Protein AF-A0A357ANB6-F1 (afdb_monomer)

Sequence (44 aa):
MALKIVYKICCGIDVHKNFVVACIASTNNQGVTTYKSHRFSTYT

Secondary structure (DSSP, 8-state):
-PPP--SSEEEEEEE-SSEEEEEEEEE-TTSPEEEEEEEEES--

Mean predicted aligned error: 5.41 Å

Solvent-accessible surface area (backbone atoms only — not comparable to full-atom values): 2833 Å² total; per-residue (Å²): 139,81,91,74,84,86,53,58,62,49,75,50,75,49,81,52,96,65,29,36,38,41,35,39,38,41,40,49,98,87,70,53,71,46,77,50,72,50,80,42,67,63,80,122

Nearest PDB structures (foldseek):
  6ey4-assembly1_A-2  TM=8.450E-01  e=2.818E-01  Flavobacterium johnsoniae
  5w8m-assembly3_C  TM=8.838E-01  e=9.974E-01  Thermochaetoides thermophila
  3imx-assembly1_A  TM=6.858E-01  e=6.163E-01  Homo sapiens
  7t79-assembly2_B  TM=5.884E-01  e=1.059E+00  Homo sapiens
  7fds-assembly1_A  TM=6.430E-01  e=3.130E+00  Mycobacterium tuberculosis H37Rv

Structure (mmCIF, N/CA/C/O backbone):
data_AF-A0A357ANB6-F1
#
_entry.id   AF-A0A357ANB6-F1
#
loop_
_atom_site.group_PDB
_atom_site.id
_atom_site.type_symbol
_atom_site.label_atom_id
_atom_site.label_alt_id
_atom_site.label_comp_id
_atom_site.label_asym_id
_atom_site.label_entity_id
_atom_site.label_seq_id
_atom_site.pdbx_PDB_ins_code
_atom_site.Cartn_x
_atom_site.Cartn_y
_atom_site.Cartn_z
_atom_site.occupancy
_atom_site.B_iso_or_equiv
_atom_site.auth_seq_id
_atom_site.auth_comp_id
_atom_site.auth_asym_id
_atom_site.auth_atom_id
_atom_site.pdbx_PDB_model_num
ATOM 1 N N . MET A 1 1 ? -20.217 6.849 -3.494 1.00 43.78 1 MET A N 1
ATOM 2 C CA . MET A 1 1 ? -19.876 5.875 -2.431 1.00 43.78 1 MET A CA 1
ATOM 3 C C . MET A 1 1 ? -18.404 6.022 -2.097 1.00 43.78 1 MET A C 1
ATOM 5 O O . MET A 1 1 ? -17.608 6.062 -3.022 1.00 43.78 1 MET A O 1
ATOM 9 N N . ALA A 1 2 ? -18.058 6.170 -0.817 1.00 67.75 2 ALA A N 1
ATOM 10 C CA . ALA A 1 2 ? -16.670 6.257 -0.362 1.00 67.75 2 ALA A CA 1
ATOM 11 C C . ALA A 1 2 ? -16.164 4.865 0.041 1.00 67.75 2 ALA A C 1
ATOM 13 O O . ALA A 1 2 ? -16.916 4.079 0.622 1.00 67.75 2 ALA A O 1
ATOM 14 N N . LEU A 1 3 ? -14.903 4.562 -0.269 1.00 68.94 3 LEU A N 1
ATOM 15 C CA . LEU A 1 3 ? -14.245 3.333 0.168 1.00 68.94 3 LEU A CA 1
ATOM 16 C C . LEU A 1 3 ? -14.168 3.318 1.698 1.00 68.94 3 LEU A C 1
ATOM 18 O O . LEU A 1 3 ? -13.593 4.215 2.312 1.00 68.94 3 LEU A O 1
ATOM 22 N N . LYS A 1 4 ? -14.772 2.299 2.311 1.00 73.31 4 LYS A N 1
ATOM 23 C CA . LYS A 1 4 ? -14.725 2.075 3.755 1.00 73.31 4 LYS A CA 1
ATOM 24 C C . LYS A 1 4 ? -13.637 1.054 4.061 1.00 73.31 4 LYS A C 1
ATOM 26 O O . LYS A 1 4 ? -13.679 -0.065 3.559 1.00 73.31 4 LYS A O 1
ATOM 31 N N . ILE A 1 5 ? -12.693 1.425 4.918 1.00 73.06 5 ILE A N 1
ATOM 32 C CA . ILE A 1 5 ? -11.693 0.507 5.464 1.00 73.06 5 ILE A CA 1
ATOM 33 C C . ILE A 1 5 ? -12.413 -0.420 6.457 1.00 73.06 5 ILE A C 1
ATOM 35 O O . ILE A 1 5 ? -12.815 0.005 7.538 1.00 73.06 5 ILE A O 1
ATOM 39 N N . VAL A 1 6 ? -12.664 -1.668 6.048 1.00 78.12 6 VAL A N 1
ATOM 40 C CA . VAL A 1 6 ? -13.379 -2.676 6.863 1.00 78.12 6 VAL A CA 1
ATOM 41 C C . VAL A 1 6 ? -12.439 -3.359 7.862 1.00 78.12 6 VAL A C 1
ATOM 43 O O . VAL A 1 6 ? -12.862 -3.747 8.948 1.00 78.12 6 VAL A O 1
ATOM 46 N N . TYR A 1 7 ? -11.155 -3.467 7.517 1.00 81.94 7 TYR A N 1
ATOM 47 C CA . TYR A 1 7 ? -10.132 -4.130 8.324 1.00 81.94 7 TYR A CA 1
ATOM 48 C C . TYR A 1 7 ? -9.178 -3.115 8.945 1.00 81.94 7 TYR A C 1
ATOM 50 O O . TYR A 1 7 ? -8.827 -2.130 8.307 1.00 81.94 7 TYR A O 1
ATOM 58 N N . LYS A 1 8 ? -8.710 -3.382 10.174 1.00 83.12 8 LYS A N 1
ATOM 59 C CA . LYS A 1 8 ? -7.787 -2.488 10.902 1.00 83.12 8 LYS A CA 1
ATOM 60 C C . LYS A 1 8 ? -6.521 -2.153 10.112 1.00 83.12 8 LYS A C 1
ATOM 62 O O . LYS A 1 8 ? -5.941 -1.101 10.330 1.00 83.12 8 LYS A O 1
ATOM 67 N N . ILE A 1 9 ? -6.082 -3.041 9.224 1.00 87.56 9 ILE A N 1
ATOM 68 C CA . ILE A 1 9 ? -4.972 -2.789 8.308 1.00 87.56 9 ILE A CA 1
ATOM 69 C C . ILE A 1 9 ? -5.489 -2.977 6.887 1.00 87.56 9 ILE A C 1
ATOM 71 O O . ILE A 1 9 ? -6.119 -3.990 6.585 1.00 87.56 9 ILE A O 1
ATOM 75 N N . CYS A 1 10 ? -5.200 -2.015 6.018 1.00 90.12 10 CYS A N 1
ATOM 76 C CA . CYS A 1 10 ? -5.404 -2.144 4.582 1.00 90.12 10 CYS A CA 1
ATOM 77 C C . CYS A 1 10 ? -4.149 -1.693 3.832 1.00 90.12 10 CYS A C 1
ATOM 79 O O . CYS A 1 10 ? -3.406 -0.827 4.295 1.00 90.12 10 CYS A O 1
ATOM 81 N N . CYS A 1 11 ? -3.893 -2.301 2.679 1.00 90.69 11 CYS A N 1
ATOM 82 C CA . CYS A 1 11 ? -2.803 -1.917 1.797 1.00 90.69 11 CYS A CA 1
ATOM 83 C C . CYS A 1 11 ? -3.338 -1.638 0.392 1.00 90.69 11 CYS A C 1
ATOM 85 O O . CYS A 1 11 ? -4.275 -2.285 -0.074 1.00 90.69 11 CYS A O 1
ATOM 87 N N . GLY A 1 12 ? -2.744 -0.649 -0.263 1.00 90.94 12 GLY A N 1
ATOM 88 C CA . GLY A 1 12 ? -2.980 -0.315 -1.658 1.00 90.94 12 GLY A CA 1
ATOM 89 C C . GLY A 1 12 ? -1.643 -0.242 -2.375 1.00 90.94 12 GLY A C 1
ATOM 90 O O . GLY A 1 12 ? -0.674 0.289 -1.831 1.00 90.94 12 GLY A O 1
ATOM 91 N N . ILE A 1 13 ? -1.582 -0.799 -3.577 1.00 93.38 13 ILE A N 1
ATOM 92 C CA . ILE A 1 13 ? -0.395 -0.745 -4.425 1.00 93.38 13 ILE A CA 1
ATOM 93 C C . ILE A 1 13 ? -0.821 -0.148 -5.756 1.00 93.38 13 ILE A C 1
ATOM 95 O O . ILE A 1 13 ? -1.796 -0.601 -6.353 1.00 93.38 13 ILE A O 1
ATOM 99 N N . ASP A 1 14 ? -0.084 0.860 -6.199 1.00 93.25 14 ASP A N 1
ATOM 100 C CA . ASP A 1 14 ? -0.259 1.506 -7.490 1.00 93.25 14 ASP A CA 1
ATOM 101 C C . ASP A 1 14 ? 1.000 1.284 -8.336 1.00 93.25 14 ASP A C 1
ATOM 103 O O . ASP A 1 14 ? 2.114 1.670 -7.959 1.00 93.25 14 ASP A O 1
ATOM 107 N N . VAL A 1 15 ? 0.831 0.590 -9.459 1.00 91.31 15 VAL A N 1
ATOM 1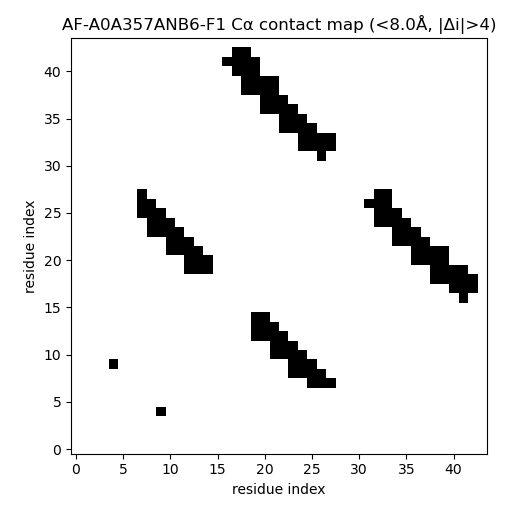08 C CA . VAL A 1 15 ? 1.925 0.114 -10.307 1.00 91.31 15 VAL A CA 1
ATOM 109 C C . VAL A 1 15 ? 1.999 0.977 -11.555 1.00 91.31 15 VAL A C 1
ATOM 111 O O . VAL A 1 15 ? 1.089 0.987 -12.380 1.00 91.31 15 VAL A O 1
ATOM 114 N N . HIS A 1 16 ? 3.131 1.649 -11.724 1.00 90.31 16 HIS A N 1
ATOM 115 C CA . HIS A 1 16 ? 3.474 2.371 -12.938 1.00 90.31 16 HIS A CA 1
ATOM 116 C C . HIS A 1 16 ? 4.574 1.621 -13.684 1.00 90.31 16 HIS A C 1
ATOM 118 O O . HIS A 1 16 ? 5.272 0.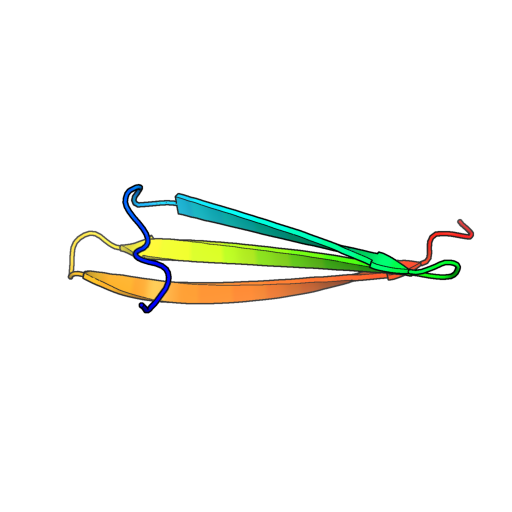771 -13.132 1.00 90.31 16 HIS A O 1
ATOM 124 N N . LYS A 1 17 ? 4.788 1.982 -14.950 1.00 89.69 17 LYS A N 1
ATOM 125 C CA . LYS A 1 17 ? 5.819 1.358 -15.790 1.00 89.69 17 LYS A CA 1
ATOM 126 C C . LYS A 1 17 ? 7.224 1.406 -15.160 1.00 89.69 17 LYS A C 1
ATOM 128 O O . LYS A 1 17 ? 7.986 0.455 -15.293 1.00 89.69 17 LYS A O 1
ATOM 133 N N . ASN A 1 18 ? 7.546 2.489 -14.448 1.00 92.25 18 ASN A N 1
ATOM 134 C CA . ASN A 1 18 ? 8.892 2.762 -13.932 1.00 92.25 18 ASN A CA 1
ATOM 135 C C . ASN A 1 18 ? 9.008 2.738 -12.400 1.00 92.25 18 ASN A C 1
ATOM 137 O O . ASN A 1 18 ? 10.109 2.873 -11.867 1.00 92.25 18 ASN A O 1
ATOM 141 N N . PHE A 1 19 ? 7.894 2.627 -11.680 1.00 92.25 19 PHE A N 1
ATOM 142 C CA . PHE A 1 19 ? 7.898 2.664 -10.223 1.00 92.25 19 PHE A CA 1
ATOM 143 C C . PHE A 1 19 ? 6.630 2.035 -9.651 1.00 92.25 19 PHE A C 1
ATOM 145 O O . PHE A 1 19 ? 5.577 2.023 -10.283 1.00 92.25 19 PHE A O 1
ATOM 152 N N . VAL A 1 20 ? 6.734 1.552 -8.420 1.00 93.81 20 VAL A N 1
ATOM 153 C CA . VAL A 1 20 ? 5.607 1.060 -7.628 1.00 93.81 20 VAL A CA 1
ATOM 154 C C . VAL A 1 20 ? 5.432 1.974 -6.427 1.00 93.81 20 VAL A C 1
ATOM 156 O O . VAL A 1 20 ? 6.402 2.293 -5.738 1.00 93.81 20 VAL A O 1
ATOM 159 N N . VAL A 1 21 ? 4.202 2.393 -6.154 1.00 94.31 21 VAL A N 1
ATOM 160 C CA . VAL A 1 21 ? 3.847 3.094 -4.918 1.00 94.31 21 VAL A CA 1
ATOM 161 C C . VAL A 1 21 ? 3.049 2.136 -4.048 1.00 94.31 21 VAL A C 1
ATOM 163 O O . VAL A 1 21 ? 2.001 1.653 -4.460 1.00 94.31 21 VAL A O 1
ATOM 166 N N . ALA A 1 22 ? 3.526 1.861 -2.838 1.00 94.25 22 ALA A N 1
ATOM 167 C CA . ALA A 1 22 ? 2.786 1.088 -1.848 1.00 94.25 22 ALA A CA 1
ATOM 168 C C . ALA A 1 22 ? 2.325 2.013 -0.721 1.00 94.25 22 ALA A C 1
ATOM 170 O O . ALA A 1 22 ? 3.118 2.789 -0.191 1.00 94.25 22 ALA A O 1
ATOM 171 N N . CYS A 1 23 ? 1.058 1.913 -0.339 1.00 93.88 23 CYS A N 1
ATOM 172 C CA . CYS A 1 23 ? 0.459 2.614 0.787 1.00 93.88 23 CYS A CA 1
ATOM 173 C C . CYS A 1 23 ? -0.111 1.593 1.771 1.00 93.88 23 CYS A C 1
ATOM 175 O O . CYS A 1 23 ? -0.839 0.682 1.380 1.00 93.88 23 CYS A O 1
ATOM 177 N N . ILE A 1 24 ? 0.210 1.748 3.049 1.00 92.69 24 ILE A N 1
ATOM 178 C CA . ILE A 1 24 ? -0.346 0.956 4.142 1.00 92.69 24 ILE A CA 1
ATOM 179 C C . ILE A 1 24 ? -1.125 1.910 5.033 1.00 92.69 24 ILE A C 1
ATOM 181 O O . ILE A 1 24 ? -0.546 2.857 5.567 1.00 92.69 24 ILE A O 1
ATOM 185 N N . ALA A 1 25 ? -2.415 1.645 5.215 1.00 91.62 25 ALA A N 1
ATOM 186 C CA . ALA A 1 25 ? -3.202 2.295 6.246 1.00 91.62 25 ALA A CA 1
ATOM 187 C C . ALA A 1 25 ? -3.379 1.351 7.437 1.00 91.62 25 ALA A C 1
ATOM 189 O O . ALA A 1 25 ? -3.784 0.199 7.273 1.00 91.62 25 ALA A O 1
ATOM 190 N N . SER A 1 26 ? -3.079 1.842 8.635 1.00 91.38 26 SER A N 1
ATOM 191 C CA . SER A 1 26 ? -3.233 1.105 9.887 1.00 91.38 26 SER A CA 1
ATOM 192 C C . SER A 1 26 ? -4.047 1.927 10.874 1.00 91.38 26 SER A C 1
ATOM 194 O O . SER A 1 26 ? -3.673 3.049 11.228 1.00 91.38 26 SER A O 1
ATOM 196 N N . THR A 1 27 ? -5.169 1.366 11.305 1.00 90.62 27 THR A N 1
ATOM 197 C CA . THR A 1 27 ? -6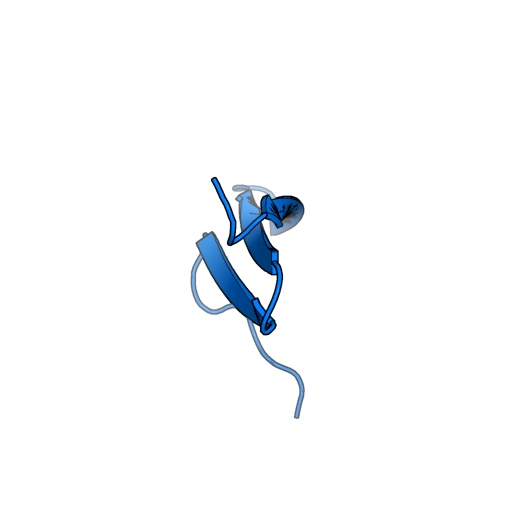.076 1.925 12.299 1.00 90.62 27 THR A CA 1
ATOM 198 C C . THR A 1 27 ? -5.728 1.362 13.671 1.00 90.62 27 THR A C 1
ATOM 200 O O . THR A 1 27 ? -5.787 0.151 13.903 1.00 90.62 27 THR A O 1
ATOM 203 N N . ASN A 1 28 ? -5.358 2.245 14.596 1.00 86.75 28 ASN A N 1
ATOM 204 C CA . ASN A 1 28 ? -5.015 1.864 15.962 1.00 86.75 28 ASN A CA 1
ATOM 205 C C . ASN A 1 28 ? -6.271 1.546 16.806 1.00 86.75 28 ASN A C 1
ATOM 207 O O . ASN A 1 28 ? -7.410 1.745 16.384 1.00 86.75 28 ASN A O 1
ATOM 211 N N . ASN A 1 29 ? -6.070 1.077 18.042 1.00 85.62 29 ASN A N 1
ATOM 212 C CA . ASN A 1 29 ? -7.169 0.745 18.959 1.00 85.62 29 ASN A CA 1
ATOM 213 C C . ASN A 1 29 ? -8.008 1.958 19.417 1.00 85.62 29 ASN A C 1
ATOM 215 O O . ASN A 1 29 ? -9.064 1.762 20.008 1.00 85.62 29 ASN A O 1
ATOM 219 N N . GLN A 1 30 ? -7.556 3.186 19.149 1.00 88.12 30 GLN A N 1
ATOM 220 C CA . GLN A 1 30 ? -8.274 4.435 19.429 1.00 88.12 30 GLN A CA 1
ATOM 221 C C . GLN A 1 30 ? -9.079 4.921 18.207 1.00 88.12 30 GLN A C 1
ATOM 223 O O . GLN A 1 30 ? -9.676 5.991 18.251 1.00 88.12 30 GLN A O 1
ATOM 228 N N . GLY A 1 31 ? -9.092 4.158 17.105 1.00 83.38 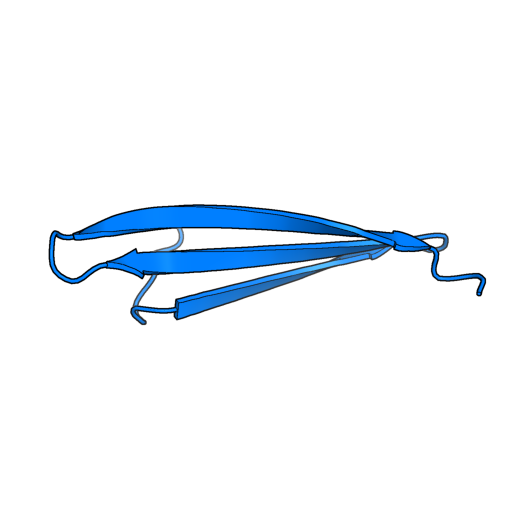31 GLY A N 1
ATOM 229 C CA . GLY A 1 31 ? -9.803 4.509 15.873 1.00 83.38 31 GLY A CA 1
ATOM 230 C C 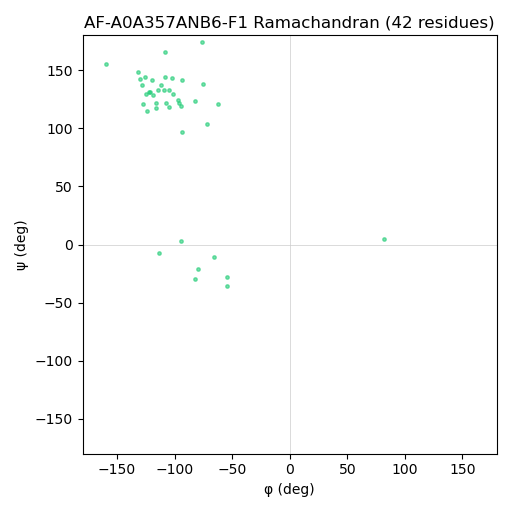. GLY A 1 31 ? -9.054 5.486 14.961 1.00 83.38 31 GLY A C 1
ATOM 231 O O . GLY A 1 31 ? -9.587 5.883 13.926 1.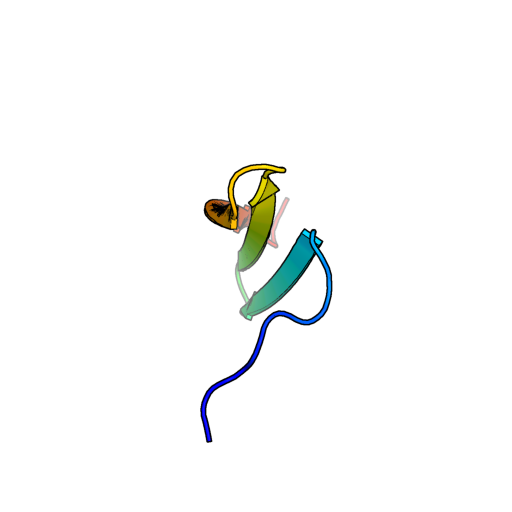00 83.38 31 GLY A O 1
ATOM 232 N N . VAL A 1 32 ? -7.813 5.857 15.291 1.00 87.56 32 VAL A N 1
ATOM 233 C CA . VAL A 1 32 ? -6.992 6.742 14.456 1.00 87.56 32 VAL A CA 1
ATOM 234 C C . VAL A 1 32 ? -6.335 5.925 13.353 1.00 87.56 32 VAL A C 1
ATOM 236 O O . VAL A 1 32 ? -5.609 4.968 13.626 1.00 87.56 32 VAL A O 1
ATOM 239 N N . THR A 1 33 ? -6.576 6.316 12.101 1.00 89.12 33 THR A N 1
ATOM 240 C CA . THR A 1 33 ? -5.974 5.677 10.926 1.00 89.12 33 THR A CA 1
ATOM 241 C C . THR A 1 33 ? -4.742 6.449 10.486 1.00 89.12 33 THR A C 1
ATOM 243 O O . THR A 1 33 ? -4.813 7.633 10.171 1.00 89.12 33 THR A O 1
ATOM 246 N N . THR A 1 34 ? -3.609 5.762 10.464 1.00 91.50 34 THR A N 1
ATOM 247 C CA . THR A 1 34 ? -2.326 6.278 9.983 1.00 91.50 34 THR A CA 1
ATOM 248 C C . THR A 1 34 ? -2.049 5.741 8.591 1.00 91.50 34 THR A C 1
ATOM 250 O O . THR A 1 34 ? -2.371 4.590 8.313 1.00 91.50 34 THR A O 1
ATOM 253 N N . TYR A 1 35 ? -1.443 6.557 7.731 1.00 91.31 35 TYR A N 1
ATOM 254 C CA . TYR A 1 35 ? -1.086 6.181 6.366 1.00 91.31 35 TYR A CA 1
ATOM 255 C C . TYR A 1 35 ? 0.425 6.269 6.198 1.00 91.31 35 TYR A C 1
ATOM 257 O O . TYR A 1 35 ? 1.033 7.293 6.510 1.00 91.31 35 TYR A O 1
ATOM 265 N N . LYS A 1 36 ? 1.032 5.198 5.696 1.00 93.19 36 LYS A N 1
ATOM 266 C CA . LYS A 1 36 ? 2.454 5.139 5.370 1.00 93.19 36 LYS A CA 1
ATOM 267 C 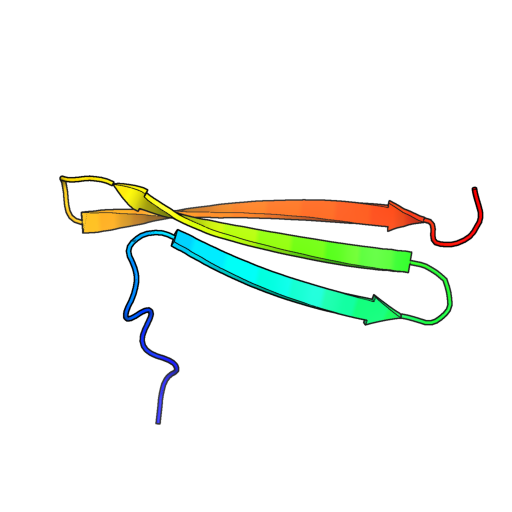C . LYS A 1 36 ? 2.607 4.736 3.914 1.00 93.19 36 LYS A C 1
ATOM 269 O O . LYS A 1 36 ? 2.266 3.615 3.547 1.00 93.19 36 LYS A O 1
ATOM 274 N N . SER A 1 37 ? 3.138 5.639 3.097 1.00 93.31 37 SER A N 1
ATOM 275 C CA . SER A 1 37 ? 3.399 5.394 1.680 1.00 93.31 37 SER A CA 1
ATOM 276 C C . SER A 1 37 ? 4.892 5.353 1.381 1.00 93.31 37 SER A C 1
ATOM 278 O O . SER A 1 37 ? 5.641 6.208 1.851 1.00 93.31 37 SER A O 1
ATOM 280 N N . HIS A 1 38 ? 5.315 4.400 0.557 1.00 94.19 38 HIS A N 1
ATOM 281 C CA . HIS A 1 38 ? 6.670 4.315 0.024 1.00 94.19 38 HIS A CA 1
ATOM 282 C C . HIS A 1 38 ? 6.646 4.124 -1.491 1.00 94.19 38 HIS A C 1
ATOM 284 O O . HIS A 1 38 ? 5.802 3.407 -2.028 1.00 94.19 38 HIS A O 1
ATOM 290 N N . ARG A 1 39 ? 7.599 4.768 -2.171 1.00 93.25 39 ARG A N 1
ATOM 291 C CA . ARG A 1 39 ? 7.836 4.616 -3.608 1.00 93.25 39 ARG A CA 1
ATOM 292 C C . ARG A 1 39 ? 9.077 3.763 -3.834 1.00 93.25 39 ARG A C 1
ATOM 294 O O . ARG A 1 39 ? 10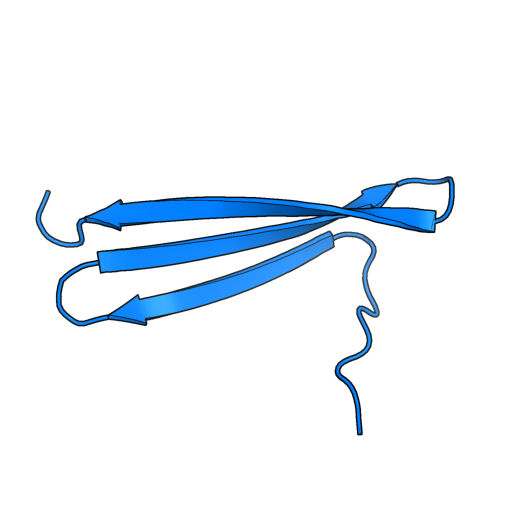.126 4.038 -3.259 1.00 93.25 39 ARG A O 1
ATOM 301 N N . PHE A 1 40 ? 8.952 2.798 -4.728 1.00 92.25 40 PHE A N 1
ATOM 302 C CA . PHE A 1 40 ? 10.000 1.883 -5.152 1.00 92.25 40 PHE A CA 1
ATOM 303 C C . PHE A 1 40 ? 10.239 2.058 -6.654 1.00 92.25 40 PHE A C 1
ATOM 305 O O . PHE A 1 40 ? 9.288 2.267 -7.405 1.00 92.25 40 PHE A O 1
ATOM 312 N N . SER A 1 41 ? 11.493 1.992 -7.101 1.00 89.31 41 SER A N 1
ATOM 313 C CA . SER A 1 41 ? 11.810 1.881 -8.533 1.00 89.31 41 SER A CA 1
ATOM 314 C C . SER A 1 41 ? 11.529 0.451 -8.994 1.00 89.31 41 SER A C 1
ATOM 316 O O . SER A 1 41 ? 11.849 -0.483 -8.264 1.00 89.31 41 SER A O 1
ATOM 318 N N . THR A 1 42 ? 10.938 0.260 -10.178 1.00 82.56 42 THR A N 1
ATOM 319 C CA . THR A 1 42 ? 10.796 -1.089 -10.771 1.00 82.56 42 THR A CA 1
ATOM 320 C C . THR A 1 42 ? 12.081 -1.573 -11.431 1.00 82.56 42 THR A C 1
ATOM 322 O O . THR A 1 42 ? 12.262 -2.771 -11.610 1.00 82.56 42 THR A O 1
ATOM 325 N N . TYR A 1 43 ? 12.970 -0.647 -11.787 1.00 77.75 43 TYR A N 1
ATOM 326 C CA . TYR A 1 43 ? 14.300 -0.948 -12.294 1.00 77.75 43 TYR A CA 1
ATOM 327 C C . TYR A 1 43 ? 15.264 -0.940 -11.105 1.00 77.75 43 TYR A C 1
ATOM 329 O O . TYR A 1 43 ? 15.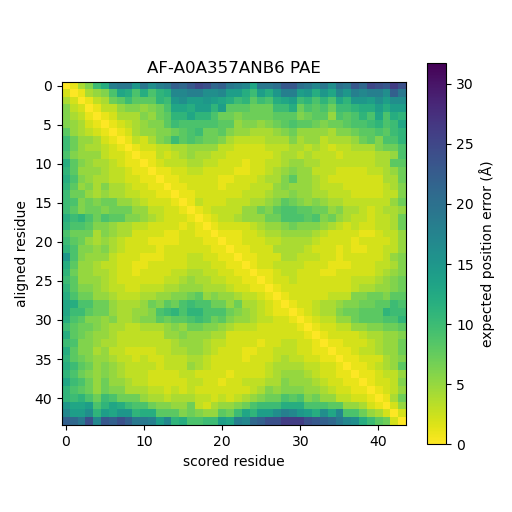671 0.128 -10.634 1.00 77.75 43 TYR A O 1
ATOM 337 N N . THR A 1 44 ? 15.546 -2.116 -10.557 1.00 61.72 44 THR A N 1
ATOM 338 C CA . THR A 1 44 ? 16.603 -2.399 -9.575 1.00 61.72 44 THR A CA 1
ATOM 339 C C . THR A 1 44 ? 17.112 -3.804 -9.841 1.00 61.72 44 THR A C 1
ATOM 341 O O . THR A 1 44 ? 16.264 -4.666 -10.162 1.00 61.72 44 THR A O 1
#

pLDDT: mean 86.26, std 10.16, range [43.78, 94.31]

Radius of gyration: 12.89 Å; Cα contacts (8 Å, |Δi|>4): 67; chains: 1; bounding box: 36×11×35 Å

Foldseek 3Di:
DDDDDPDQKDKDWDDDPFKIKIKIWGQDPVRDIDIDIDIGTPPD